Protein 9EGP (pdb70)

B-factor: mean 55.04, std 4.86, range [46.26, 72.13]

Solvent-accessible surface area: 9214 Å² total; per-residue (Å²): 95,76,114,75,7,76,28,85,20,86,0,17,22,44,132,115,31,65,112,34,70,3,139,21,47,130,62,0,49,0,29,6,23,0,31,116,1,148,15,4,1,0,0,1,38,8,70,116,18,52,69,23,12,0,0,0,35,48,14,128,104,16,28,29,27,92,92,48,74,17,72,40,10,79,20,16,144,44,124,41,98,15,28,51,52,127,73,13,128,82,55,103,215,49,143,118,87,95,112,94,68,95,53,94,111,44,123,117,90,82,116,98,130,75,139,96,66,32,124,146,60,126,62,42,14,67,28,0,56,56,9,0,114,86,3,35,82,62,0,81,69,14,82,83,150,58,142,63,10,0,45

Foldseek 3Di:
DWDKDFAKDWDDQPPNDDIDIDGDDDAKIKTKAQPPPPKIWIWIDGPPDQKIWIAIDLDDAIWIDRPSPLPTDHTDDPSDGPQPDPSTVNGD/DDPVVVVVVVVVVVVVVPDDDDDCVVVVVVVVVVVVVVVVVVVVVVQVVVCPVDPDGDD

Radius of gyration: 23.3 Å; Cα contacts (8 Å, |Δi|>4): 276; chains: 2; bounding box: 34×32×83 Å

Organism: Geobacter metallireducens (strain ATCC 53774 / DSM 7210 / GS-15) (NCBI:txid269799)

Secondary structure (DSSP, 8-state):
--HHHHHHHHHHHHHHTT--PPP-HHHHHHHHHHHHHHHHHHHHHHHHHHHHHSSS---/----EESEEEE--GGG---EEEE--SSEEEEEE-TTSS--EEEEEETT-S--EEEESS-SS-EE-TTS-S--PPPPSSS---TTSTT--EE-

Sequence (151 aa):
ASKDVTGSGEIGGSNSTPKLAIQTSNQVTLTYDGGTGHTYGIATLHAKGTRKYASTSNDTKIYYNDNTATAAPSAPVGTATIGGSTNWKNALFTLIELLIVVAIIGILAAIAIPQFAAYRQKAFNSAAESDLKNTKTNLESYYSEHQFYPN

Nearest PDB structures (foldseek):
  6vk9-assembly1_D  TM=9.002E-01  e=3.453E-02  Geobacter sulfurreducens

InterPro domains:
  IPR000983 General secretion pathway protein G-type pilin [PR00813] (10-35)
  IPR000983 General secretion pathway protein G-type pilin [PR00813] (46-64)
  IPR012902 Prokaryotic N-terminal methylation site [PF07963] (6-31)
  IPR012902 Prokaryotic N-terminal methylation site [PS00409] (9-29)
  IPR012902 Prokaryotic N-terminal methylation site [TIGR02532] (8-31)
  IPR045584 Pilin-like [SSF54523] (11-68)

Structure (mmCIF, N/CA/C/O backbone):
data_9EGP
#
_entry.id   9EGP
#
_cell.length_a   1.00
_cell.length_b   1.00
_cell.length_c   1.00
_cell.angle_alpha   90.00
_cell.angle_beta   90.00
_cell.angle_gamma   90.00
#
_symmetry.space_group_name_H-M   'P 1'
#
loop_
_entity.id
_entity.type
_entity.pdbx_description
1 polymer 'Geopilin domain 2 protein'
2 polymer 'Geopilin domain 1 protein'
#
loop_
_atom_site.group_PDB
_atom_site.id
_atom_site.type_symbol
_atom_site.label_atom_id
_atom_site.label_alt_id
_atom_site.label_comp_id
_atom_site.label_asym_id
_atom_site.label_entity_id
_atom_site.label_seq_id
_atom_site.pdbx_PDB_ins_code
_atom_site.Cartn_x
_atom_site.Cartn_y
_atom_site.Cartn_z
_atom_site.occupancy
_atom_site.B_iso_or_equiv
_atom_site.auth_seq_id
_atom_site.auth_comp_id
_atom_site.auth_asym_id
_atom_site.auth_atom_id
_atom_site.pdbx_PDB_model_num
ATOM 1 N N . ALA A 1 22 ? -30.434 -6.535 -16.871 1.00 58.90 22 ALA B N 1
ATOM 2 C CA . ALA A 1 22 ? -31.004 -6.927 -18.154 1.00 58.90 22 ALA B CA 1
ATOM 3 C C . ALA A 1 22 ? -29.908 -7.244 -19.163 1.00 58.90 22 ALA B C 1
ATOM 4 O O . ALA A 1 22 ? -28.785 -7.581 -18.789 1.00 58.90 22 ALA B O 1
ATOM 6 N N . SER A 1 23 ? -30.241 -7.132 -20.444 1.00 57.23 23 SER B N 1
ATOM 7 C CA . SER A 1 23 ? -29.317 -7.400 -21.540 1.00 57.23 23 SER B CA 1
ATOM 8 C C . SER A 1 23 ? -29.310 -6.236 -22.518 1.00 57.23 23 SER B C 1
ATOM 9 O O . SER A 1 23 ? -29.416 -6.406 -23.734 1.00 57.23 23 SER B O 1
ATOM 12 N N . LYS A 1 24 ? -29.191 -5.024 -21.985 1.00 56.85 24 LYS B N 1
ATOM 13 C CA . LYS A 1 24 ? -29.222 -3.820 -22.807 1.00 56.85 24 LYS B CA 1
ATOM 14 C C . LYS A 1 24 ? -27.974 -3.761 -23.676 1.00 56.85 24 LYS B C 1
ATOM 15 O O . LYS A 1 24 ? -26.880 -3.466 -23.186 1.00 56.85 24 LYS B O 1
ATOM 21 N N . ASP A 1 25 ? -28.132 -4.040 -24.965 1.00 56.95 25 ASP B N 1
ATOM 22 C CA . ASP A 1 25 ? -27.020 -3.927 -25.893 1.00 56.95 25 ASP B CA 1
ATOM 23 C C . ASP A 1 25 ? -26.784 -2.467 -26.273 1.00 56.95 25 ASP B C 1
ATOM 24 O O . ASP A 1 25 ? -27.595 -1.582 -25.991 1.00 56.95 25 ASP B O 1
ATOM 29 N N . VAL A 1 26 ? -25.646 -2.216 -26.919 1.00 55.26 26 VAL B N 1
ATOM 30 C CA . VAL A 1 26 ? -25.258 -0.859 -27.283 1.00 55.26 26 VAL B CA 1
ATOM 31 C C . VAL A 1 26 ? -24.452 -0.901 -28.573 1.00 55.26 26 VAL B C 1
ATOM 32 O O . VAL A 1 26 ? -23.777 -1.889 -28.877 1.00 55.26 26 VAL B O 1
ATOM 36 N N . THR A 1 27 ? -24.546 0.180 -29.345 1.00 58.34 27 THR B N 1
ATOM 37 C CA . THR A 1 27 ? -23.764 0.347 -30.563 1.00 58.34 27 THR B CA 1
ATOM 38 C C . THR A 1 27 ? -23.617 1.836 -30.834 1.00 58.34 27 THR B C 1
ATOM 39 O O . THR A 1 27 ? -24.553 2.606 -30.601 1.00 58.34 27 THR B O 1
ATOM 43 N N . GLY A 1 28 ? -22.441 2.241 -31.307 1.00 59.37 28 GLY B N 1
ATOM 44 C CA . GLY A 1 28 ? -22.185 3.652 -31.516 1.00 59.37 28 GLY B CA 1
ATOM 45 C C . GLY A 1 28 ? -21.925 4.365 -30.206 1.00 59.37 28 GLY B C 1
ATOM 46 O O . GLY A 1 28 ? -20.859 4.207 -29.604 1.00 59.37 28 GLY B O 1
ATOM 47 N N . SER A 1 29 ? -22.895 5.154 -29.755 1.00 60.95 29 SER B N 1
ATOM 48 C CA . SER A 1 29 ? -22.850 5.800 -28.453 1.00 60.95 29 SE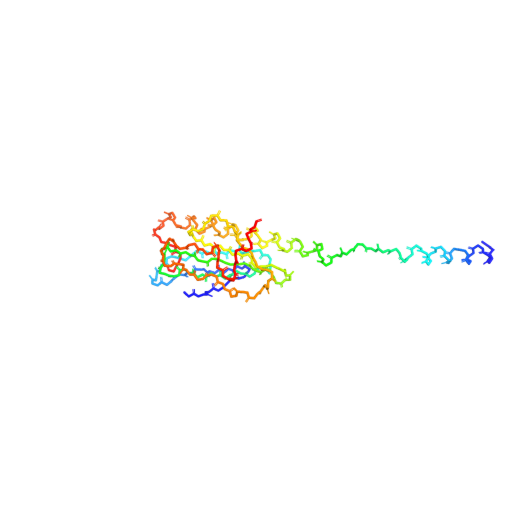R B CA 1
ATOM 49 C C . SER A 1 29 ? -24.129 5.475 -27.697 1.00 60.95 29 SER B C 1
ATOM 50 O O . SER A 1 29 ? -25.219 5.484 -28.276 1.00 60.95 29 SER B O 1
ATOM 53 N N . GLY A 1 30 ? -23.996 5.190 -26.409 1.00 59.26 30 GLY B N 1
ATOM 54 C CA . GLY A 1 30 ? -25.158 4.808 -25.637 1.00 59.26 30 GLY B CA 1
ATOM 55 C C . GLY A 1 30 ? -24.879 4.840 -24.153 1.00 59.26 30 GLY B C 1
ATOM 56 O O . GLY A 1 30 ? -23.823 5.292 -23.707 1.00 59.26 30 GLY B O 1
ATOM 57 N N . GLU A 1 31 ? -25.851 4.344 -23.392 1.00 61.64 31 GLU B N 1
ATOM 58 C CA . GLU A 1 31 ? -25.811 4.370 -21.938 1.00 61.64 31 GLU B CA 1
ATOM 59 C C . GLU A 1 31 ? -25.993 2.959 -21.403 1.00 61.64 31 GLU B C 1
ATOM 60 O O . GLU A 1 31 ? -26.703 2.146 -22.003 1.00 61.64 31 GLU B O 1
ATOM 66 N N . ILE A 1 32 ? -25.351 2.670 -20.273 1.00 57.53 32 ILE B N 1
ATOM 67 C CA . ILE A 1 32 ? -25.355 1.338 -19.681 1.00 57.53 32 ILE B CA 1
ATOM 68 C C . ILE A 1 32 ? -25.735 1.459 -18.212 1.00 57.53 32 ILE B C 1
ATOM 69 O O . ILE A 1 32 ? -25.182 2.295 -17.490 1.00 57.53 32 ILE B O 1
ATOM 74 N N . GLY A 1 33 ? -26.680 0.628 -17.774 1.00 62.98 33 GLY B N 1
ATOM 75 C CA . GLY A 1 33 ? -27.093 0.615 -16.387 1.00 62.98 33 GLY B CA 1
ATOM 76 C C . GLY A 1 33 ? -28.017 1.765 -16.044 1.00 62.98 33 GLY B C 1
ATOM 77 O O . GLY A 1 33 ? -28.467 2.530 -16.896 1.00 62.98 33 GLY B O 1
ATOM 78 N N . GLY A 1 34 ? -28.309 1.879 -14.751 1.00 66.85 34 GLY B N 1
ATOM 79 C CA . GLY A 1 34 ? -29.147 2.957 -14.266 1.00 66.85 34 GLY B CA 1
ATOM 80 C C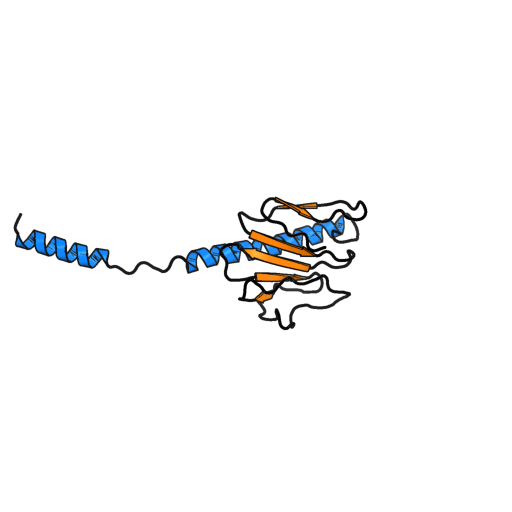 . GLY A 1 34 ? -30.305 2.500 -13.403 1.00 66.85 34 GLY B C 1
ATOM 81 O O . GLY A 1 34 ? -31.082 3.324 -12.913 1.00 66.85 34 GLY B O 1
ATOM 82 N N . SER A 1 35 ? -30.433 1.191 -13.212 1.00 69.17 35 SER B N 1
ATOM 83 C CA . SER A 1 35 ? -31.518 0.657 -12.403 1.00 69.17 35 SER B CA 1
ATOM 84 C C . SER A 1 35 ? -31.312 0.997 -10.930 1.00 69.17 35 SER B C 1
ATOM 85 O O . SER A 1 35 ? -30.186 1.190 -10.465 1.00 69.17 35 SER B O 1
ATOM 88 N N . ASN A 1 36 ? -32.425 1.060 -10.195 1.00 72.13 36 ASN B N 1
ATOM 89 C CA . ASN A 1 36 ? -32.429 1.433 -8.777 1.00 72.13 36 ASN B CA 1
ATOM 90 C C . ASN A 1 36 ? -31.721 2.767 -8.548 1.00 72.13 36 ASN B C 1
ATOM 91 O O . ASN A 1 36 ? -31.015 2.958 -7.555 1.00 72.13 36 ASN B O 1
ATOM 96 N N . SER A 1 37 ? -31.931 3.704 -9.475 1.00 69.99 37 SER B N 1
ATOM 97 C CA . SER A 1 37 ? -31.362 5.054 -9.410 1.00 69.99 37 SER B CA 1
ATOM 98 C C . SER A 1 37 ? -29.853 5.023 -9.174 1.00 69.99 37 SER B C 1
ATOM 99 O O . SER A 1 37 ? -29.299 5.841 -8.436 1.00 69.99 37 SER B O 1
ATOM 102 N N . THR A 1 38 ? -29.179 4.066 -9.808 1.00 67.80 38 THR B N 1
ATOM 103 C CA . THR A 1 38 ? -27.729 4.077 -9.699 1.00 67.80 38 THR B CA 1
ATOM 104 C C . THR A 1 38 ? -27.123 4.932 -10.808 1.00 67.80 38 THR B C 1
ATOM 105 O O . THR A 1 38 ? -27.729 5.100 -11.871 1.00 67.80 38 THR B O 1
ATOM 109 N N . PRO A 1 39 ? -25.939 5.500 -10.584 1.00 61.31 39 PRO B N 1
ATOM 110 C CA . PRO A 1 39 ? -25.296 6.289 -11.640 1.00 61.31 39 PRO B CA 1
ATOM 111 C C . PRO A 1 39 ? -25.023 5.441 -12.872 1.00 61.31 39 PRO B C 1
ATOM 112 O O . PRO A 1 39 ? -24.684 4.260 -12.776 1.00 61.31 39 PRO B O 1
ATOM 116 N N . LYS A 1 40 ? -25.178 6.059 -14.039 1.00 60.10 40 LYS B N 1
ATOM 117 C CA . LYS A 1 40 ? -25.052 5.380 -15.320 1.00 60.10 40 LYS B CA 1
ATOM 118 C C . LYS A 1 40 ? -23.905 5.991 -16.108 1.00 60.10 40 LYS B C 1
ATOM 119 O O . LYS A 1 40 ? -23.857 7.211 -16.295 1.00 60.10 40 LYS B O 1
ATOM 125 N N . LEU A 1 41 ? -22.988 5.148 -16.565 1.00 55.00 41 LEU B N 1
ATOM 126 C CA . LEU A 1 41 ? -21.860 5.590 -17.368 1.00 55.00 41 LEU B CA 1
ATOM 127 C C . LEU A 1 41 ? -22.198 5.487 -18.849 1.00 55.00 41 LEU B C 1
ATOM 128 O O . LEU A 1 41 ? -23.038 4.686 -19.266 1.00 55.00 41 LEU B O 1
ATOM 133 N N . ALA A 1 42 ? -21.532 6.317 -19.643 1.00 54.22 42 ALA B N 1
ATOM 134 C CA . ALA A 1 42 ? -21.745 6.362 -21.082 1.00 54.22 42 ALA B CA 1
ATOM 135 C C . ALA A 1 42 ? -20.638 5.590 -21.783 1.00 54.22 42 ALA B C 1
ATOM 136 O O . ALA A 1 42 ? -19.457 5.924 -21.645 1.00 54.22 42 ALA B O 1
ATOM 138 N N . ILE A 1 43 ? -21.023 4.563 -22.535 1.00 52.91 43 ILE B N 1
ATOM 139 C CA . ILE A 1 43 ? -20.090 3.733 -23.285 1.00 52.91 43 ILE B CA 1
ATOM 140 C C . ILE A 1 43 ? -20.207 4.104 -24.755 1.00 52.91 43 ILE B C 1
ATOM 141 O O . ILE A 1 43 ? -21.311 4.116 -25.313 1.00 52.91 43 ILE B O 1
ATOM 146 N N . GLN A 1 44 ? -19.074 4.416 -25.376 1.00 57.24 44 GLN B N 1
ATOM 147 C CA . GLN A 1 44 ? -19.015 4.773 -26.788 1.00 57.24 44 GLN B CA 1
ATOM 148 C C . GLN A 1 44 ? -18.097 3.781 -27.486 1.00 57.24 44 GLN B C 1
ATOM 149 O O . GLN A 1 44 ? -16.882 3.788 -27.263 1.00 57.24 44 GLN B O 1
ATOM 155 N N . THR A 1 45 ? -18.678 2.929 -28.323 1.00 56.28 45 THR B N 1
ATOM 156 C CA . THR A 1 45 ? -17.933 1.897 -29.024 1.00 56.28 45 THR B CA 1
ATOM 157 C C . THR A 1 45 ? -17.371 2.461 -30.327 1.00 56.28 45 THR B C 1
ATOM 158 O O . THR A 1 45 ? -17.390 3.670 -30.570 1.00 56.28 45 THR B O 1
ATOM 162 N N . SER A 1 46 ? -16.865 1.578 -31.186 1.00 58.89 46 SER B N 1
ATOM 163 C CA . SER A 1 46 ? -16.308 1.985 -32.469 1.00 58.89 46 SER B CA 1
ATOM 164 C C . SER A 1 46 ? -17.421 2.246 -33.475 1.00 58.89 46 SER B C 1
ATOM 165 O O . SER A 1 46 ? -18.586 2.398 -33.092 1.00 58.89 46 SER B O 1
ATOM 168 N N . ASN A 1 47 ? -17.066 2.316 -34.758 1.00 60.13 47 ASN B N 1
ATOM 169 C CA . ASN A 1 47 ? -17.976 2.756 -35.810 1.00 60.13 47 ASN B CA 1
ATOM 170 C C . ASN A 1 47 ? -19.281 1.966 -35.824 1.00 60.13 47 ASN B C 1
ATOM 171 O O . ASN A 1 47 ? -20.350 2.535 -35.584 1.00 60.13 47 ASN B O 1
ATOM 176 N N . GLN A 1 48 ? -19.218 0.666 -36.104 1.00 59.02 48 GLN B N 1
ATOM 177 C CA . GLN A 1 48 ? -20.421 -0.150 -36.256 1.00 59.02 48 GLN B CA 1
ATOM 178 C C . GLN A 1 48 ? -20.257 -1.499 -35.567 1.00 59.02 48 GLN B C 1
ATOM 179 O O . GLN A 1 48 ? -20.624 -2.549 -36.099 1.00 59.02 48 GLN B O 1
ATOM 185 N N . VAL A 1 49 ? -19.715 -1.485 -34.354 1.00 54.97 49 VAL B N 1
ATOM 186 C CA . VAL A 1 49 ? -19.544 -2.689 -33.550 1.00 54.97 49 VAL B CA 1
ATOM 187 C C . VAL A 1 49 ? -20.651 -2.735 -32.506 1.00 54.97 49 VAL B C 1
ATOM 188 O O . VAL A 1 49 ? -20.925 -1.733 -31.835 1.00 54.97 49 VAL B O 1
ATOM 192 N N . THR A 1 50 ? -21.298 -3.890 -32.383 1.00 52.56 50 THR B N 1
ATOM 193 C CA . THR A 1 50 ? -22.389 -4.084 -31.438 1.00 52.56 50 THR B CA 1
ATOM 194 C C . THR A 1 50 ? -21.866 -4.787 -30.194 1.00 52.56 50 THR B C 1
ATOM 195 O O . THR A 1 50 ? -21.139 -5.780 -30.296 1.00 52.56 50 THR B O 1
ATOM 199 N N . LEU A 1 51 ? -22.238 -4.271 -29.025 1.00 51.01 51 LEU B N 1
ATOM 200 C CA . LEU A 1 51 ? -21.789 -4.806 -27.748 1.00 51.01 51 LEU B CA 1
ATOM 201 C C . LEU A 1 51 ? -22.995 -5.214 -26.916 1.00 51.01 51 LEU B C 1
ATOM 202 O O . LEU A 1 51 ? -23.937 -4.432 -26.757 1.00 51.01 51 LEU B O 1
ATOM 207 N N . THR A 1 52 ? -22.960 -6.433 -26.387 1.00 50.10 52 THR B N 1
ATOM 208 C CA . THR A 1 52 ? -24.018 -6.959 -25.535 1.00 50.10 52 THR B CA 1
ATOM 209 C C . THR A 1 52 ? -23.520 -7.009 -24.098 1.00 50.10 52 THR B C 1
ATOM 210 O O . THR A 1 52 ? -22.469 -7.595 -23.823 1.00 50.10 52 THR B O 1
ATOM 214 N N . TYR A 1 53 ? -24.274 -6.398 -23.189 1.00 52.04 53 TYR B N 1
ATOM 215 C CA . TYR A 1 53 ? -23.879 -6.270 -21.794 1.00 52.04 53 TYR B CA 1
ATOM 216 C C . TYR A 1 53 ? -24.980 -6.797 -20.886 1.00 52.04 53 TYR B C 1
ATOM 217 O O . TYR A 1 53 ? -26.169 -6.612 -21.163 1.00 52.04 53 TYR B O 1
ATOM 226 N N . ASP A 1 54 ? -24.573 -7.449 -19.798 1.00 54.66 54 ASP B N 1
ATOM 227 C CA . ASP A 1 54 ? -25.492 -7.916 -18.767 1.00 54.66 54 ASP B CA 1
ATOM 228 C C . ASP A 1 54 ? -24.788 -7.690 -17.439 1.00 54.66 54 ASP B C 1
ATOM 229 O O . ASP A 1 54 ? -23.735 -8.283 -17.189 1.00 54.66 54 ASP B O 1
ATOM 234 N N . GLY A 1 55 ? -25.364 -6.841 -16.592 1.00 53.34 55 GLY B N 1
ATOM 235 C CA . GLY A 1 55 ? -24.740 -6.504 -15.329 1.00 53.34 55 GLY B CA 1
ATOM 236 C C . GLY A 1 55 ? -25.169 -7.323 -14.138 1.00 53.34 55 GLY B C 1
ATOM 237 O O . GLY A 1 55 ? -24.513 -7.266 -13.096 1.00 53.34 55 GLY B O 1
ATOM 238 N N . GLY A 1 56 ? -26.251 -8.086 -14.261 1.00 57.92 56 GLY B N 1
ATOM 239 C CA . GLY A 1 56 ? -26.715 -8.876 -13.134 1.00 57.92 56 GLY B CA 1
ATOM 240 C C . GLY A 1 56 ? -27.108 -7.993 -11.969 1.00 57.92 56 GLY B C 1
ATOM 241 O O . GLY A 1 56 ? -27.619 -6.881 -12.141 1.00 57.92 56 GLY B O 1
ATOM 242 N N . THR A 1 57 ? -26.864 -8.493 -10.756 1.00 58.87 57 THR B N 1
ATOM 243 C CA . THR A 1 57 ? -27.152 -7.698 -9.567 1.00 58.87 57 THR B CA 1
ATOM 244 C C . THR A 1 57 ? -26.165 -6.548 -9.422 1.00 58.87 57 THR B C 1
ATOM 245 O O . THR A 1 57 ? -26.532 -5.463 -8.956 1.00 58.87 57 THR B O 1
ATOM 249 N N . GLY A 1 58 ? -24.913 -6.761 -9.816 1.00 55.33 58 GLY B N 1
ATOM 250 C CA . GLY A 1 58 ? -23.917 -5.713 -9.732 1.00 55.33 58 GLY B CA 1
ATOM 251 C C . GLY A 1 58 ? -22.542 -6.205 -9.332 1.00 55.33 58 GLY B C 1
ATOM 252 O O . GLY A 1 58 ? -21.544 -5.515 -9.557 1.00 55.33 58 GLY B O 1
ATOM 253 N N . HIS A 1 59 ? -22.475 -7.395 -8.734 1.00 56.49 59 HIS B N 1
ATOM 254 C CA . HIS A 1 59 ? -21.182 -7.940 -8.332 1.00 56.49 59 HIS B CA 1
ATOM 255 C C . HIS A 1 59 ? -20.321 -8.283 -9.541 1.00 56.49 59 HIS B C 1
ATOM 256 O O . HIS A 1 59 ? -19.101 -8.084 -9.516 1.00 56.49 59 HIS B O 1
ATOM 263 N N . THR A 1 60 ? -20.931 -8.808 -10.601 1.00 52.81 60 THR B N 1
ATOM 264 C CA . THR A 1 60 ? -20.206 -9.272 -11.774 1.00 52.81 60 THR B CA 1
ATOM 265 C C . THR A 1 60 ? -20.791 -8.641 -13.029 1.00 52.81 60 THR B C 1
ATOM 266 O O . THR A 1 60 ? -21.861 -8.028 -13.001 1.00 52.81 60 THR B O 1
ATOM 270 N N . TYR A 1 61 ? -20.071 -8.794 -14.137 1.00 48.78 61 TYR B N 1
ATOM 271 C CA . TYR A 1 61 ? -20.527 -8.323 -15.434 1.00 48.78 61 TYR B CA 1
ATOM 272 C C . TYR A 1 61 ? -20.206 -9.356 -16.503 1.00 48.78 61 TYR B C 1
ATOM 273 O O . TYR A 1 61 ? -19.253 -10.128 -16.378 1.00 48.78 61 TYR B O 1
ATOM 282 N N . GLY A 1 62 ? -21.010 -9.354 -17.560 1.00 48.70 62 GLY B N 1
ATOM 283 C CA . GLY A 1 62 ? -20.770 -10.213 -18.702 1.00 48.70 62 GLY B CA 1
ATOM 284 C C . GLY A 1 62 ? -20.794 -9.430 -19.996 1.00 48.70 62 GLY B C 1
ATOM 285 O O . GLY A 1 62 ? -21.821 -8.848 -20.356 1.00 48.70 62 GLY B O 1
ATOM 286 N N . ILE A 1 63 ? -19.674 -9.409 -20.707 1.00 47.92 63 ILE B N 1
ATOM 287 C CA . ILE A 1 63 ? -19.523 -8.579 -21.891 1.00 47.92 63 ILE B CA 1
ATOM 288 C C . ILE A 1 63 ? -19.467 -9.469 -23.126 1.00 47.92 63 ILE B C 1
ATOM 289 O O . ILE A 1 63 ? -19.171 -10.665 -23.057 1.00 47.92 63 ILE B O 1
ATOM 294 N N . ALA A 1 64 ? -19.773 -8.867 -24.272 1.00 47.64 64 ALA B N 1
ATOM 295 C CA . ALA A 1 64 ? -19.690 -9.551 -25.554 1.00 47.64 64 ALA B CA 1
ATOM 296 C C . ALA A 1 64 ? -19.540 -8.501 -26.641 1.00 47.64 64 ALA B C 1
ATOM 297 O O . ALA A 1 64 ? -19.869 -7.329 -26.446 1.00 47.64 64 ALA B O 1
ATOM 299 N N . THR A 1 65 ? -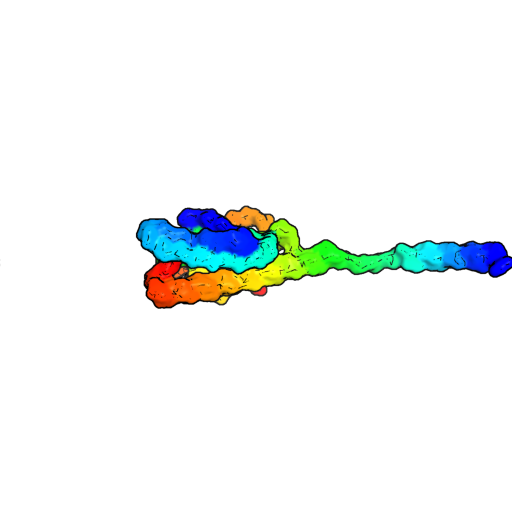19.039 -8.936 -27.794 1.00 50.17 65 THR B N 1
ATOM 300 C CA . THR A 1 65 ? -18.718 -8.014 -28.872 1.00 50.17 65 THR B CA 1
ATOM 301 C C . THR A 1 65 ? -18.808 -8.746 -30.202 1.00 50.17 65 THR B C 1
ATOM 302 O O . THR A 1 65 ? -18.361 -9.890 -30.317 1.00 50.17 65 THR B O 1
ATOM 306 N N . LEU A 1 66 ? -19.386 -8.082 -31.201 1.00 52.61 66 LEU B N 1
ATOM 307 C CA . LEU A 1 66 ? -19.556 -8.674 -32.524 1.00 52.61 66 LEU B CA 1
ATOM 308 C C . LEU A 1 66 ? -19.644 -7.556 -33.548 1.00 52.61 66 LEU B C 1
ATOM 309 O O . LEU A 1 66 ? -20.587 -6.760 -33.512 1.00 52.61 66 LEU B O 1
ATOM 314 N N . HIS A 1 67 ? -18.671 -7.493 -34.451 1.00 56.37 67 HIS B N 1
ATOM 315 C CA . HIS A 1 67 ? -18.735 -6.529 -35.539 1.00 56.37 67 HIS B CA 1
ATOM 316 C C . HIS A 1 67 ? -19.858 -6.901 -36.500 1.00 56.37 67 HIS B C 1
ATOM 317 O O . HIS A 1 67 ? -20.172 -8.077 -36.695 1.00 56.37 67 HIS B O 1
ATOM 324 N N . ALA A 1 68 ? -20.476 -5.880 -37.097 1.00 56.16 68 ALA B N 1
ATOM 325 C CA . ALA A 1 68 ? -21.596 -6.128 -38.001 1.00 56.16 68 ALA B CA 1
ATOM 326 C C . ALA A 1 68 ? -21.162 -6.969 -39.196 1.00 56.16 68 ALA B C 1
ATOM 327 O O . ALA A 1 68 ? -21.769 -8.004 -39.494 1.00 56.16 68 ALA B O 1
ATOM 329 N N . LYS A 1 69 ? -20.116 -6.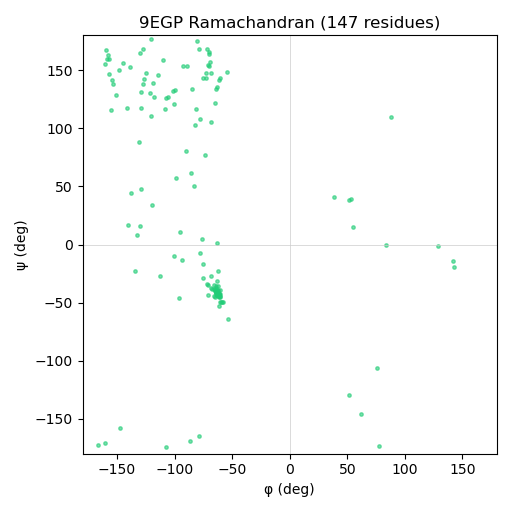539 -39.894 1.00 55.59 69 LYS B N 1
ATOM 330 C CA . LYS A 1 69 ? -19.536 -7.318 -40.988 1.00 55.59 69 LYS B CA 1
ATOM 331 C C . LYS A 1 69 ? -18.308 -8.090 -40.507 1.00 55.59 69 LYS B C 1
ATOM 332 O O . LYS A 1 69 ? -17.209 -7.960 -41.041 1.00 55.59 69 LYS B O 1
ATOM 338 N N . GLY A 1 70 ? -18.509 -8.920 -39.480 1.00 55.88 70 GLY B N 1
ATOM 339 C CA . GLY A 1 70 ? -17.422 -9.656 -38.876 1.00 55.88 70 GLY B CA 1
ATOM 340 C C . GLY A 1 70 ? -17.650 -11.154 -38.968 1.00 55.88 70 GLY B C 1
ATOM 341 O O . GLY A 1 70 ? -18.679 -11.620 -39.462 1.00 55.88 70 GLY B O 1
ATOM 342 N N . THR A 1 71 ? -16.657 -11.905 -38.481 1.00 55.92 71 THR B N 1
ATOM 343 C CA . THR A 1 71 ? -16.717 -13.362 -38.482 1.00 55.92 71 THR B CA 1
ATOM 344 C C . THR A 1 71 ? -16.376 -13.950 -37.117 1.00 55.92 71 THR B C 1
ATOM 345 O O . THR A 1 71 ? -16.091 -15.147 -37.021 1.00 55.92 71 THR B O 1
ATOM 349 N N . ARG A 1 72 ? -16.397 -13.139 -36.063 1.00 54.53 72 ARG B N 1
ATOM 350 C CA . ARG A 1 72 ? -16.066 -13.609 -34.727 1.00 54.53 72 ARG B CA 1
ATOM 351 C C . ARG A 1 72 ? -16.938 -12.886 -33.714 1.00 54.53 72 ARG B C 1
ATOM 352 O O . ARG A 1 72 ? -17.434 -11.786 -33.966 1.00 54.53 72 ARG B O 1
ATOM 360 N N . LYS A 1 73 ? -17.120 -13.518 -32.556 1.00 49.70 73 LYS B N 1
ATOM 361 C CA . LYS A 1 73 ? -17.901 -12.949 -31.457 1.00 49.70 73 LYS B CA 1
ATOM 362 C C . LYS A 1 73 ? -17.075 -13.078 -30.181 1.00 49.70 73 LYS B C 1
ATOM 363 O O . LYS A 1 73 ? -17.183 -14.070 -29.457 1.00 49.70 73 LYS B O 1
ATOM 369 N N . TYR A 1 74 ? -16.248 -12.074 -29.912 1.00 50.63 74 TYR B N 1
ATOM 370 C CA . TYR A 1 74 ? -15.447 -12.070 -28.698 1.00 50.63 74 TYR B CA 1
ATOM 371 C C . TYR A 1 74 ? -16.323 -11.800 -27.481 1.00 50.63 74 TYR B C 1
ATOM 372 O O . TYR A 1 74 ? -17.321 -11.079 -27.552 1.00 50.63 74 TYR B O 1
ATOM 381 N N . ALA A 1 75 ? -15.937 -12.389 -26.352 1.00 51.07 75 ALA B N 1
ATOM 382 C CA . ALA A 1 75 ? -16.670 -12.201 -25.108 1.00 51.07 75 ALA B CA 1
ATOM 383 C C . ALA A 1 75 ? -15.746 -12.499 -23.939 1.00 51.07 75 ALA B C 1
ATOM 384 O O . ALA A 1 75 ? -14.698 -13.129 -24.098 1.00 51.07 75 ALA B O 1
ATOM 386 N N . SER A 1 76 ? -16.151 -12.040 -22.761 1.00 49.61 76 SER B N 1
ATOM 387 C CA . SER A 1 76 ? -15.379 -12.239 -21.541 1.00 49.61 76 SER B CA 1
ATOM 388 C C . SER A 1 76 ? -16.309 -12.038 -20.351 1.00 49.61 76 SER B C 1
ATOM 389 O O . SER A 1 76 ? -17.529 -11.918 -20.508 1.00 49.61 76 SER B O 1
ATOM 392 N N . THR A 1 77 ? -15.731 -12.000 -19.154 1.00 51.11 77 THR B N 1
ATOM 393 C CA . THR A 1 77 ? -16.505 -11.818 -17.933 1.00 51.11 77 THR B CA 1
ATOM 394 C C . THR A 1 77 ? -15.573 -11.310 -16.842 1.00 51.11 77 THR B C 1
ATOM 395 O O . THR A 1 77 ? -14.348 -11.331 -16.984 1.00 51.11 77 THR B O 1
ATOM 399 N N . SER A 1 78 ? -16.178 -10.842 -15.747 1.00 52.06 78 SER B N 1
ATOM 400 C CA . SER A 1 78 ? -15.402 -10.274 -14.649 1.00 52.06 78 SER B CA 1
ATOM 401 C C . SER A 1 78 ? -14.441 -11.294 -14.053 1.00 52.06 78 SER B C 1
ATOM 402 O O . SER A 1 78 ? -13.272 -10.982 -13.801 1.00 52.06 78 SER B O 1
ATOM 405 N N . ASN A 1 79 ? -14.915 -12.517 -13.817 1.00 55.03 79 ASN B N 1
ATOM 406 C CA . ASN A 1 79 ? -14.095 -13.523 -13.156 1.00 55.03 79 ASN B CA 1
ATOM 407 C C . ASN A 1 79 ? -13.031 -14.116 -14.068 1.00 55.03 79 ASN B C 1
ATOM 408 O O . ASN A 1 79 ? -12.082 -14.730 -13.570 1.00 55.03 79 ASN B O 1
AT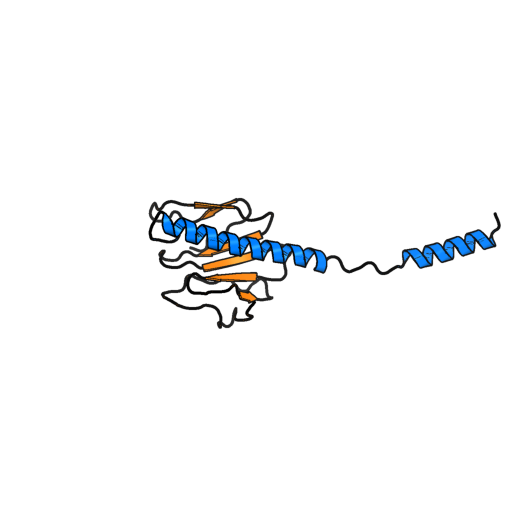OM 413 N N . ASP A 1 80 ? -13.162 -13.947 -15.380 1.00 56.12 80 ASP B N 1
ATOM 414 C CA . ASP A 1 80 ? -12.202 -14.512 -16.312 1.00 56.12 80 ASP B CA 1
ATOM 415 C C . ASP A 1 80 ? -10.958 -13.632 -16.401 1.00 56.12 80 ASP B C 1
ATOM 416 O O . ASP A 1 80 ? -10.882 -12.547 -15.818 1.00 56.12 80 ASP B O 1
ATOM 421 N N . THR A 1 81 ? -9.965 -14.118 -17.148 1.00 55.11 81 THR B N 1
ATOM 422 C CA . THR A 1 81 ? -8.693 -13.422 -17.276 1.00 55.11 81 THR B CA 1
ATOM 423 C C . THR A 1 81 ? -8.226 -13.309 -18.722 1.00 55.11 81 THR B C 1
ATOM 424 O O . THR A 1 81 ? -7.089 -12.886 -18.959 1.00 55.11 81 THR B O 1
ATOM 428 N N . 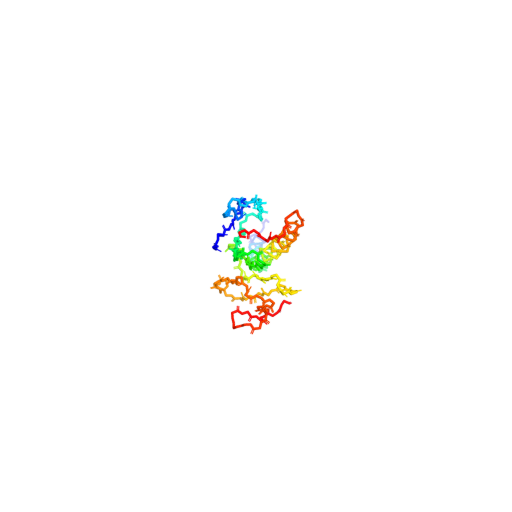LYS A 1 82 ? -9.062 -13.675 -19.690 1.00 54.65 82 LYS B N 1
ATOM 429 C CA . LYS A 1 82 ? -8.711 -13.542 -21.096 1.00 54.65 82 LYS B CA 1
ATOM 430 C C . LYS A 1 82 ? -9.989 -13.528 -21.920 1.00 54.65 82 LYS B C 1
ATOM 431 O O . LYS A 1 82 ? -11.046 -13.976 -21.468 1.00 54.65 82 LYS B O 1
ATOM 437 N N . ILE A 1 83 ? -9.876 -13.009 -23.137 1.00 52.34 83 ILE B N 1
ATOM 438 C CA . ILE A 1 83 ? -11.013 -12.883 -24.042 1.00 52.34 83 ILE B CA 1
ATOM 439 C C . ILE A 1 83 ? -11.193 -14.192 -24.797 1.00 52.34 83 ILE B C 1
ATOM 440 O O . ILE A 1 83 ? -10.222 -14.771 -25.295 1.00 52.34 83 ILE B O 1
ATOM 445 N N . TYR A 1 84 ? -12.434 -14.661 -24.879 1.00 55.47 84 TYR B N 1
ATOM 446 C CA . TYR A 1 84 ? -12.770 -15.891 -25.580 1.00 55.47 84 TYR B CA 1
ATOM 447 C C . TYR A 1 84 ? -13.637 -15.573 -26.789 1.00 55.47 84 TYR B C 1
ATOM 448 O O . TYR A 1 84 ? -14.448 -14.644 -26.753 1.00 55.47 84 TYR B O 1
ATOM 457 N N . TYR A 1 85 ? -13.460 -16.342 -27.858 1.00 55.21 85 TYR B N 1
ATOM 458 C CA . TYR A 1 85 ? -14.175 -16.115 -29.104 1.00 55.21 85 TYR B CA 1
ATOM 459 C C . TYR A 1 85 ? -14.816 -17.407 -29.591 1.00 55.21 85 TYR B C 1
ATOM 460 O O . TYR A 1 85 ? -14.481 -18.505 -29.145 1.00 55.21 85 TYR B O 1
ATOM 469 N N . ASN A 1 86 ? -15.748 -17.257 -30.529 1.00 56.70 86 ASN B N 1
ATOM 470 C CA . ASN A 1 86 ? -16.433 -18.391 -31.132 1.00 56.70 86 ASN B CA 1
ATOM 471 C C . ASN A 1 86 ? -16.837 -18.002 -32.545 1.00 56.70 86 ASN B C 1
ATOM 472 O O . ASN A 1 86 ? -17.454 -16.953 -32.746 1.00 56.70 86 ASN B O 1
ATOM 477 N N . ASP A 1 87 ? -16.489 -18.844 -33.516 1.00 57.65 87 ASP B N 1
ATOM 478 C CA . ASP A 1 87 ? -16.705 -18.531 -34.930 1.00 57.65 87 ASP B CA 1
ATOM 479 C C . ASP A 1 87 ? -18.116 -18.924 -35.371 1.00 57.65 87 ASP B C 1
ATOM 480 O O . ASP A 1 87 ? -18.317 -19.758 -36.252 1.00 57.65 87 ASP B O 1
ATOM 485 N N . ASN A 1 88 ? -19.107 -18.298 -34.739 1.00 60.29 88 ASN B N 1
ATOM 486 C CA . ASN A 1 88 ? -20.495 -18.535 -35.116 1.00 60.29 88 ASN B CA 1
ATOM 487 C C . ASN A 1 88 ? -21.266 -17.228 -35.238 1.00 60.29 88 ASN B C 1
ATOM 488 O O . ASN A 1 88 ? -22.294 -17.170 -35.920 1.00 60.29 88 ASN B O 1
ATOM 493 N N . THR A 1 89 ? -20.781 -16.179 -34.572 1.00 59.78 89 THR B N 1
ATOM 494 C CA . THR A 1 89 ? -21.407 -14.857 -34.553 1.00 59.78 89 THR B CA 1
ATOM 495 C C . THR A 1 89 ? -22.861 -14.903 -34.091 1.00 59.78 89 THR B C 1
ATOM 496 O O . THR A 1 89 ? -23.609 -13.941 -34.294 1.00 59.78 89 THR B O 1
ATOM 500 N N . ALA A 1 90 ? -23.286 -16.011 -33.478 1.00 61.99 90 ALA B N 1
ATOM 501 C CA . ALA A 1 90 ? -24.652 -16.119 -32.981 1.00 61.99 90 ALA B CA 1
ATOM 502 C C . ALA A 1 90 ? -24.724 -16.840 -31.639 1.00 61.99 90 ALA B C 1
ATOM 503 O O . ALA A 1 90 ? -25.808 -17.286 -31.246 1.00 61.99 90 ALA B O 1
ATOM 505 N N . THR A 1 91 ? -23.607 -16.966 -30.924 1.00 62.75 91 THR B N 1
ATOM 506 C CA . THR A 1 91 ? -23.588 -17.761 -29.704 1.00 62.75 91 THR B CA 1
ATOM 507 C C . THR A 1 91 ? -24.101 -16.975 -28.505 1.00 62.75 91 THR B C 1
ATOM 508 O O . THR A 1 91 ? -23.453 -16.951 -27.454 1.00 62.75 91 THR B O 1
ATOM 512 N N . ALA A 1 92 ? -25.270 -16.351 -28.652 1.00 63.74 92 ALA B N 1
ATOM 513 C CA . ALA A 1 92 ? -25.975 -15.646 -27.572 1.00 63.74 92 ALA B CA 1
ATOM 514 C C . ALA A 1 92 ? -25.002 -14.666 -26.915 1.00 63.74 92 ALA B C 1
ATOM 515 O O . ALA A 1 92 ? -24.349 -13.890 -27.627 1.00 63.74 92 ALA B O 1
ATOM 517 N N . ALA A 1 93 ? -24.871 -14.666 -25.591 1.00 59.69 93 ALA B N 1
ATOM 518 C CA . ALA A 1 93 ? -23.966 -13.776 -24.880 1.00 59.69 93 ALA B CA 1
ATOM 519 C C . ALA A 1 93 ? -23.727 -14.362 -23.501 1.00 59.69 93 ALA B C 1
ATOM 520 O O . ALA A 1 93 ? -24.566 -15.123 -23.007 1.00 59.69 93 ALA B O 1
ATOM 522 N N . PRO A 1 94 ? -22.604 -14.042 -22.853 1.00 56.29 94 PRO B N 1
ATOM 523 C CA . PRO A 1 94 ? -22.348 -14.597 -21.517 1.00 56.29 94 PRO B CA 1
ATOM 524 C C . PRO A 1 94 ? -23.096 -13.802 -20.458 1.00 56.29 94 PRO B C 1
ATOM 525 O O . PRO A 1 94 ? -22.835 -12.614 -20.258 1.00 56.29 94 PRO B O 1
ATOM 529 N N . SER A 1 95 ? -24.029 -14.462 -19.781 1.00 56.97 95 SER B N 1
ATOM 530 C CA . SER A 1 95 ? -24.754 -13.824 -18.697 1.00 56.97 95 SER B CA 1
ATOM 531 C C . SER A 1 95 ? -23.827 -13.613 -17.502 1.00 56.97 95 SER B C 1
ATOM 532 O O . SER A 1 95 ? -22.732 -14.176 -17.420 1.00 56.97 95 SER B O 1
ATOM 535 N N . ALA A 1 96 ? -24.273 -12.782 -16.573 1.00 55.96 96 ALA B N 1
ATOM 536 C CA . ALA A 1 96 ? -23.468 -12.488 -15.395 1.00 55.96 96 ALA B CA 1
ATOM 537 C C . ALA A 1 96 ? -23.307 -13.747 -14.555 1.00 55.96 96 ALA B C 1
ATOM 538 O O . ALA A 1 96 ? -24.313 -14.328 -14.129 1.00 55.96 96 ALA B O 1
ATOM 540 N N . PRO A 1 97 ? -22.084 -14.203 -14.295 1.00 55.73 97 PRO B N 1
ATOM 541 C CA . PRO A 1 97 ? -21.912 -15.426 -13.503 1.00 55.73 97 PRO B CA 1
ATOM 542 C C . PRO A 1 97 ? -22.229 -15.177 -12.038 1.00 55.73 97 PRO B C 1
ATOM 543 O O . PRO A 1 97 ? -21.938 -14.110 -11.494 1.00 55.73 97 PRO B O 1
ATOM 547 N N . VAL A 1 98 ? -22.835 -16.173 -11.400 1.00 59.47 98 VAL B N 1
ATOM 548 C CA . VAL A 1 98 ? -23.215 -16.055 -9.981 1.00 59.47 98 VAL B CA 1
ATOM 549 C C . VAL A 1 98 ? -22.034 -16.572 -9.162 1.00 59.47 98 VAL B C 1
ATOM 550 O O . VAL A 1 98 ? -21.979 -17.712 -8.694 1.00 59.47 98 VAL B O 1
ATOM 554 N N . GLY A 1 99 ? -21.046 -15.700 -8.991 1.00 60.16 99 GLY B N 1
ATOM 555 C CA . GLY A 1 99 ? -19.968 -15.936 -8.053 1.00 60.16 99 GLY B CA 1
ATOM 556 C C . GLY A 1 99 ? -18.801 -16.700 -8.642 1.00 60.16 99 GLY B C 1
ATOM 557 O O . GLY A 1 99 ? -18.923 -17.899 -8.906 1.00 60.16 99 GLY B O 1
ATOM 558 N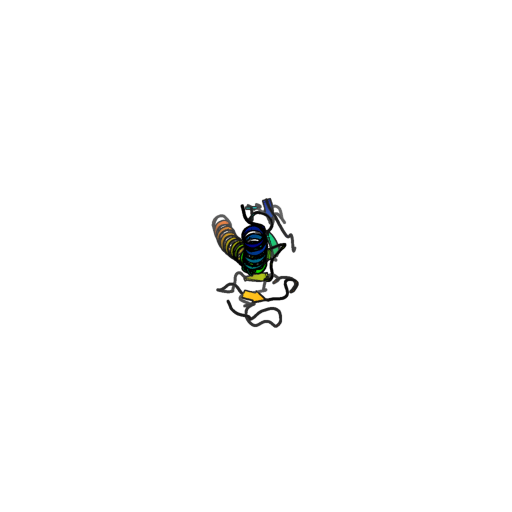 N . THR A 1 100 ? -17.667 -16.019 -8.829 1.00 60.71 100 THR B N 1
ATOM 559 C CA . THR A 1 100 ? -16.388 -16.623 -9.198 1.00 60.71 100 THR B CA 1
ATOM 560 C C . THR A 1 100 ? -16.511 -17.767 -10.200 1.00 60.71 100 THR B C 1
ATOM 561 O O . THR A 1 100 ? -15.823 -18.783 -10.067 1.00 60.71 100 THR B O 1
ATOM 565 N N . ALA A 1 101 ? -17.373 -17.620 -11.202 1.00 58.89 101 ALA B N 1
ATOM 566 C CA . ALA A 1 101 ? -17.629 -18.675 -12.173 1.00 58.89 101 ALA B CA 1
ATOM 567 C C . ALA A 1 101 ? -17.019 -18.297 -13.513 1.00 58.89 101 ALA B C 1
ATOM 568 O O . ALA A 1 101 ? -17.428 -17.309 -14.131 1.00 58.89 101 ALA B O 1
ATOM 570 N N . THR A 1 102 ? -16.046 -19.085 -13.959 1.00 59.45 102 THR B N 1
ATOM 571 C CA . THR A 1 102 ? -15.383 -18.851 -15.231 1.00 59.45 102 THR B CA 1
ATOM 572 C C . THR A 1 102 ? -16.289 -19.266 -16.381 1.00 59.45 102 THR B C 1
ATOM 573 O O . THR A 1 102 ? -17.030 -20.248 -16.281 1.00 59.45 102 THR B O 1
ATOM 577 N N . ILE A 1 103 ? -16.228 -18.506 -17.477 1.00 57.72 103 ILE B N 1
ATOM 578 C CA . ILE A 1 103 ? -16.980 -18.853 -18.680 1.00 57.72 103 ILE B CA 1
ATOM 579 C C . ILE A 1 103 ? -16.117 -19.520 -19.739 1.00 57.72 103 ILE B C 1
ATOM 580 O O . ILE A 1 103 ? -16.659 -20.037 -20.728 1.00 57.72 103 ILE B O 1
ATOM 585 N N . GLY A 1 104 ? -14.798 -19.538 -19.565 1.00 60.50 104 GLY B N 1
ATOM 586 C CA . GLY A 1 104 ? -13.926 -20.181 -20.526 1.00 60.50 104 GLY B CA 1
ATOM 587 C C . GLY A 1 104 ? -13.840 -21.676 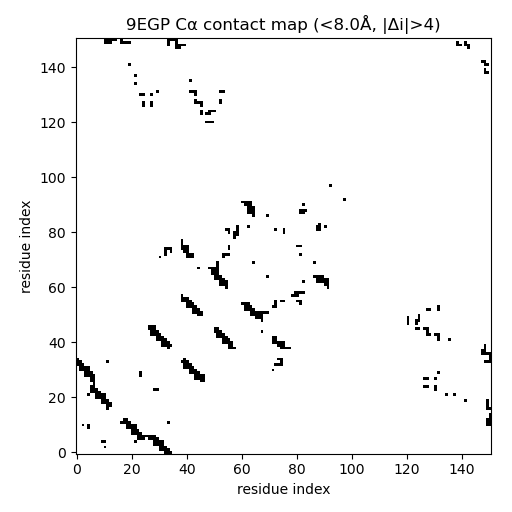-20.307 1.00 60.50 104 GLY B C 1
ATOM 588 O O . GLY A 1 104 ? -13.145 -22.143 -19.400 1.00 60.50 104 GLY B O 1
ATOM 589 N N . GLY A 1 105 ? -14.540 -22.436 -21.142 1.00 63.17 105 GLY B N 1
ATOM 590 C CA . GLY A 1 105 ? -14.631 -23.871 -20.972 1.00 63.17 105 GLY B CA 1
ATOM 591 C C . GLY A 1 105 ? -16.018 -24.379 -21.299 1.00 63.17 105 GLY B C 1
ATOM 592 O O . GLY A 1 105 ? -16.229 -25.583 -21.467 1.00 63.17 105 GLY B O 1
ATOM 593 N N . SER A 1 106 ? -16.974 -23.459 -21.396 1.00 65.35 106 SER B N 1
ATOM 594 C CA . SER A 1 106 ? -18.349 -23.819 -21.696 1.00 65.35 106 SER B CA 1
ATOM 595 C C . SER A 1 106 ? -18.481 -24.260 -23.153 1.00 65.35 106 SER B C 1
ATOM 596 O O . SER A 1 106 ? -17.569 -24.100 -23.969 1.00 65.35 106 SER B O 1
ATOM 599 N N . THR A 1 107 ? -19.643 -24.834 -23.471 1.00 66.70 107 THR B N 1
ATOM 600 C CA . THR A 1 107 ? -19.880 -25.331 -24.823 1.00 66.70 107 THR B CA 1
ATOM 601 C C . THR A 1 107 ? -19.880 -24.198 -25.843 1.00 66.70 107 THR B C 1
ATOM 602 O O . THR A 1 107 ? -19.307 -24.333 -26.930 1.00 66.70 107 THR B O 1
ATOM 606 N N . ASN A 1 108 ? -20.510 -23.074 -25.512 1.00 65.01 108 ASN B N 1
ATOM 607 C CA . ASN A 1 108 ? -20.594 -21.937 -26.420 1.00 65.01 108 ASN B CA 1
ATOM 608 C C . ASN A 1 108 ? -19.293 -21.153 -26.508 1.00 65.01 108 ASN B C 1
ATOM 609 O O . ASN A 1 108 ? -19.251 -20.123 -27.188 1.00 65.01 108 ASN B O 1
ATOM 614 N N . TRP A 1 109 ? -18.238 -21.623 -25.855 1.00 60.48 109 TRP B N 1
ATOM 615 C CA . TRP A 1 109 ? -16.974 -20.907 -25.729 1.00 60.48 109 TRP B CA 1
ATOM 616 C C . TRP A 1 109 ? -15.866 -21.953 -25.681 1.00 60.48 109 TRP B C 1
ATOM 617 O O . TRP A 1 109 ? -16.037 -23.066 -26.188 1.00 60.48 109 TRP B O 1
ATOM 628 N N . LYS A 1 110 ? -14.718 -21.570 -25.123 1.00 61.97 110 LYS B N 1
ATOM 629 C CA . LYS A 1 110 ? -13.486 -22.330 -24.864 1.00 61.97 110 LYS B CA 1
ATOM 630 C C . LYS A 1 110 ? -12.577 -22.386 -26.084 1.00 61.97 110 LYS B C 1
ATOM 631 O O . LYS A 1 110 ? -11.487 -22.965 -25.991 1.00 61.97 110 LYS B O 1
ATOM 637 N N . ASN A 1 111 ? -12.960 -21.791 -27.209 1.00 60.48 111 ASN B N 1
ATOM 638 C CA . ASN A 1 111 ? -11.994 -21.584 -28.277 1.00 60.48 111 ASN B CA 1
ATOM 639 C C . ASN A 1 111 ? -11.059 -20.465 -27.842 1.00 60.48 111 ASN B C 1
ATOM 640 O O . ASN A 1 111 ? -11.191 -19.325 -28.297 1.00 60.48 111 ASN B O 1
ATOM 645 N N . ALA A 1 112 ? -10.126 -20.786 -26.948 1.00 58.91 112 ALA B N 1
ATOM 646 C CA . ALA A 1 112 ? -9.340 -19.769 -26.265 1.00 58.91 112 ALA B CA 1
ATOM 647 C C . ALA A 1 112 ? -8.524 -18.946 -27.253 1.00 58.91 112 ALA B C 1
ATOM 648 O O . ALA A 1 112 ? -7.987 -19.461 -28.237 1.00 58.91 112 ALA B O 1
ATOM 650 N N . LEU A 1 113 ? -8.439 -17.650 -26.977 1.00 56.19 113 LEU B N 1
ATOM 651 C CA . LEU A 1 113 ? -7.719 -16.722 -27.834 1.00 56.19 113 LEU B CA 1
ATOM 652 C C . LEU A 1 113 ? -6.225 -17.019 -27.843 1.00 56.19 113 LEU B C 1
ATOM 653 O O . LEU A 1 113 ? -5.548 -16.808 -28.848 1.00 56.19 113 LEU B O 1
ATOM 658 N N . PHE B 2 11 ? 2.176 1.461 -85.777 1.00 57.29 11 PHE A N 1
ATOM 659 C CA . PHE B 2 11 ? 1.722 1.940 -87.076 1.00 57.29 11 PHE A CA 1
ATOM 660 C C . PHE B 2 11 ? 1.513 0.776 -88.038 1.00 57.29 11 PHE A C 1
ATOM 661 O O . PHE B 2 11 ? 1.204 0.974 -89.212 1.00 57.29 11 PHE A O 1
ATOM 669 N N . THR B 2 12 ? 1.686 -0.438 -87.526 1.00 56.34 12 THR A N 1
ATOM 670 C CA . THR B 2 12 ? 1.483 -1.661 -88.287 1.00 56.34 12 THR A CA 1
ATOM 671 C C . THR B 2 12 ? 0.378 -2.479 -87.636 1.00 56.34 12 THR A C 1
ATOM 672 O O . THR B 2 12 ? 0.310 -2.577 -86.408 1.00 56.34 12 THR A O 1
ATOM 676 N N . LEU B 2 13 ? -0.485 -3.066 -88.468 1.00 52.75 13 LEU A N 1
ATOM 677 C CA . LEU B 2 13 ? -1.631 -3.808 -87.951 1.00 52.75 13 LEU A CA 1
ATOM 678 C C . LEU B 2 13 ? -1.210 -5.005 -87.110 1.00 52.75 13 LEU A C 1
ATOM 679 O O . LEU B 2 13 ? -1.994 -5.486 -86.286 1.00 52.75 13 LEU A O 1
ATOM 684 N N . ILE B 2 14 ? 0.010 -5.503 -87.305 1.00 52.57 14 ILE A N 1
ATOM 685 C CA . ILE B 2 14 ? 0.516 -6.570 -86.450 1.00 52.57 14 ILE A CA 1
ATOM 686 C C . ILE B 2 14 ? 0.814 -6.044 -85.048 1.00 52.57 14 ILE A C 1
ATOM 687 O O . ILE B 2 14 ? 0.468 -6.678 -84.039 1.00 52.57 14 ILE A O 1
ATOM 692 N N . GLU B 2 15 ? 1.440 -4.867 -84.961 1.00 54.50 15 GLU A N 1
ATOM 693 C CA . GLU B 2 15 ? 1.828 -4.319 -83.667 1.00 54.50 15 GLU A CA 1
ATOM 694 C C . GLU B 2 15 ? 0.612 -4.017 -82.802 1.00 54.50 15 GLU A C 1
ATOM 695 O O . GLU B 2 15 ? 0.624 -4.268 -81.593 1.00 54.50 15 GLU A O 1
ATOM 701 N N . LEU B 2 16 ? -0.447 -3.469 -83.401 1.00 52.29 16 LEU A N 1
ATOM 702 C CA . LEU B 2 16 ? -1.644 -3.147 -82.630 1.00 52.29 16 LEU A CA 1
ATOM 703 C C . LEU B 2 16 ? -2.317 -4.408 -82.103 1.00 52.29 16 LEU A C 1
ATOM 704 O O . LEU B 2 16 ? -2.823 -4.429 -80.975 1.00 52.29 16 LEU A O 1
ATOM 709 N N . LEU B 2 17 ? -2.335 -5.471 -82.908 1.00 50.83 17 LEU A N 1
ATOM 710 C CA . LEU B 2 17 ? -2.893 -6.737 -82.447 1.00 50.83 17 LEU A CA 1
ATOM 711 C C . LEU B 2 17 ? -2.080 -7.308 -81.292 1.00 50.83 17 LEU A C 1
ATOM 712 O O . LEU B 2 17 ? -2.643 -7.827 -80.319 1.00 50.83 17 LEU A O 1
ATOM 717 N N . ILE B 2 18 ? -0.751 -7.212 -81.376 1.00 50.02 18 ILE A N 1
ATOM 718 C CA . ILE B 2 18 ? 0.080 -7.673 -80.266 1.00 50.02 18 ILE A CA 1
ATOM 719 C C . ILE B 2 18 ? -0.175 -6.826 -79.023 1.00 50.02 18 ILE A C 1
ATOM 720 O O . ILE B 2 18 ? -0.186 -7.336 -77.895 1.00 50.02 18 ILE A O 1
ATOM 725 N N . VAL B 2 19 ? -0.393 -5.522 -79.210 1.00 49.33 19 VAL A N 1
ATOM 726 C CA . VAL B 2 19 ? -0.716 -4.645 -78.086 1.00 49.33 19 VAL A CA 1
ATOM 727 C C . VAL B 2 19 ? -2.014 -5.085 -77.425 1.00 49.33 19 VAL A C 1
ATOM 728 O O . VAL B 2 19 ? -2.117 -5.133 -76.193 1.00 49.33 19 VAL A O 1
ATOM 732 N N . VAL B 2 20 ? -3.028 -5.400 -78.232 1.00 47.59 20 VAL A N 1
ATOM 733 C CA . VAL B 2 20 ? -4.301 -5.863 -77.683 1.00 47.59 20 VAL A CA 1
ATOM 734 C C . VAL B 2 20 ? -4.105 -7.160 -76.910 1.00 47.59 20 VAL A C 1
ATOM 735 O O . VAL B 2 20 ? -4.666 -7.345 -75.821 1.00 47.59 20 VAL A O 1
ATOM 739 N N . ALA B 2 21 ? -3.304 -8.077 -77.457 1.00 47.41 21 ALA A N 1
ATOM 740 C CA . ALA B 2 21 ? -3.052 -9.338 -76.765 1.00 47.41 21 ALA A CA 1
ATOM 741 C C . ALA B 2 21 ? -2.362 -9.109 -75.425 1.00 47.41 21 ALA A C 1
ATOM 742 O O . ALA B 2 21 ? -2.728 -9.723 -74.416 1.00 47.41 21 ALA A O 1
ATOM 744 N N . ILE B 2 22 ? -1.369 -8.219 -75.391 1.00 46.71 22 ILE A N 1
ATOM 745 C CA . ILE B 2 22 ? -0.644 -7.973 -74.147 1.00 46.71 22 ILE A CA 1
ATOM 746 C C . ILE B 2 22 ? -1.545 -7.280 -73.130 1.00 46.71 22 ILE A C 1
ATOM 747 O O . ILE B 2 22 ? -1.472 -7.556 -71.927 1.00 46.71 22 ILE A O 1
ATOM 752 N N . ILE B 2 23 ? -2.410 -6.373 -73.591 1.00 47.42 23 ILE A N 1
ATOM 753 C CA . ILE B 2 23 ? -3.358 -5.727 -72.687 1.00 47.42 23 ILE A CA 1
ATOM 754 C C . ILE B 2 23 ? -4.300 -6.759 -72.083 1.00 47.42 23 ILE A C 1
ATOM 755 O O . ILE B 2 23 ? -4.571 -6.745 -70.875 1.00 47.42 23 ILE A O 1
ATOM 760 N N . GLY B 2 24 ? -4.810 -7.674 -72.911 1.00 48.34 24 GLY A N 1
ATOM 761 C CA . GLY B 2 24 ? -5.661 -8.732 -72.390 1.00 48.34 24 GLY A CA 1
ATOM 762 C C . GLY B 2 24 ? -4.935 -9.629 -71.406 1.00 48.34 24 GLY A C 1
ATOM 763 O O . GLY B 2 24 ? -5.525 -10.110 -70.437 1.00 48.34 24 GLY A O 1
ATOM 764 N N . ILE B 2 25 ? -3.647 -9.873 -71.649 1.00 48.68 25 ILE A N 1
ATOM 765 C CA . ILE B 2 25 ? -2.855 -10.676 -70.724 1.00 48.68 25 ILE A CA 1
ATOM 766 C C . ILE B 2 25 ? -2.702 -9.959 -69.387 1.00 48.68 25 ILE A C 1
ATOM 767 O O . ILE B 2 25 ? -2.844 -10.566 -68.320 1.00 48.68 25 ILE A O 1
ATOM 772 N N . LEU B 2 26 ? -2.415 -8.656 -69.426 1.00 48.60 26 LEU A N 1
ATOM 773 C CA . LEU B 2 26 ? -2.133 -7.914 -68.201 1.00 48.60 26 LEU A CA 1
ATOM 774 C C . LEU B 2 26 ? -3.394 -7.629 -67.396 1.00 48.60 26 LEU A C 1
ATOM 775 O O . LEU B 2 26 ? -3.326 -7.512 -66.169 1.00 48.60 26 LEU A O 1
ATOM 780 N N . ALA B 2 27 ? -4.544 -7.504 -68.057 1.00 50.83 27 ALA A N 1
ATOM 781 C CA . ALA B 2 27 ? -5.768 -7.171 -67.338 1.00 50.83 27 ALA A CA 1
ATOM 782 C C . ALA B 2 27 ? -6.368 -8.360 -66.601 1.00 50.83 27 ALA A C 1
ATOM 783 O O . ALA B 2 27 ? -7.324 -8.173 -65.841 1.00 50.83 27 ALA A O 1
ATOM 785 N N . ALA B 2 28 ? -5.839 -9.564 -66.800 1.00 51.89 28 ALA A N 1
ATOM 786 C CA . ALA B 2 28 ? -6.358 -10.770 -66.171 1.00 51.89 28 ALA A CA 1
ATOM 787 C C . ALA B 2 28 ? -5.615 -11.137 -64.894 1.00 51.89 28 ALA A C 1
ATOM 788 O O . ALA B 2 28 ? -5.809 -12.239 -64.373 1.00 51.89 28 ALA A O 1
ATOM 790 N N . ILE B 2 29 ? -4.763 -10.245 -64.387 1.00 52.06 29 ILE A N 1
ATOM 791 C CA . ILE B 2 29 ? -3.971 -10.538 -63.199 1.00 52.06 29 ILE A CA 1
ATOM 792 C C . ILE B 2 29 ? -4.891 -10.759 -62.007 1.00 52.06 29 ILE A C 1
ATOM 793 O O . ILE B 2 29 ? -5.850 -10.007 -61.792 1.00 52.06 29 ILE A O 1
ATOM 798 N N . ALA B 2 30 ? -4.603 -11.797 -61.224 1.00 52.76 30 ALA A N 1
ATOM 799 C CA . ALA B 2 30 ? -5.419 -12.118 -60.061 1.00 52.76 30 ALA A CA 1
ATOM 800 C C . ALA B 2 30 ? -5.082 -11.181 -58.909 1.00 52.76 30 ALA A C 1
ATOM 801 O O . ALA B 2 30 ? -4.014 -11.292 -58.299 1.00 52.76 30 ALA A O 1
ATOM 803 N N . ILE B 2 31 ? -5.994 -10.262 -58.609 1.00 54.85 31 ILE A N 1
ATOM 804 C CA . ILE B 2 31 ? -5.839 -9.333 -57.492 1.00 54.85 31 ILE A CA 1
ATOM 805 C C . ILE B 2 31 ? -6.008 -10.108 -56.190 1.00 54.85 31 ILE A C 1
ATOM 806 O O . ILE B 2 31 ? -6.666 -11.158 -56.182 1.00 54.85 31 ILE A O 1
ATOM 811 N N . PRO B 2 32 ? -5.434 -9.651 -55.079 1.00 55.91 32 PRO A N 1
ATOM 812 C CA . PRO B 2 32 ? -5.583 -10.392 -53.822 1.00 55.91 32 PRO A CA 1
ATOM 813 C C . PRO B 2 32 ? -7.007 -10.324 -53.296 1.00 55.91 32 PRO A C 1
ATOM 814 O O . PRO B 2 32 ? -7.774 -9.415 -53.622 1.00 55.91 32 PRO A O 1
ATOM 818 N N . GLN B 2 33 ? -7.356 -11.312 -52.476 1.00 55.12 33 GLN A N 1
ATOM 819 C CA . GLN B 2 33 ? -8.651 -11.313 -51.812 1.00 55.12 33 GLN A CA 1
ATOM 820 C C . GLN B 2 33 ? -8.742 -10.130 -50.857 1.00 55.12 33 GLN A C 1
ATOM 821 O O . GLN B 2 33 ? -7.806 -9.862 -50.099 1.00 55.12 33 GLN A O 1
ATOM 827 N N . PHE B 2 34 ? -9.867 -9.416 -50.895 1.00 55.68 34 PHE A N 1
ATOM 828 C CA . PHE B 2 34 ? -10.039 -8.220 -50.083 1.00 55.68 34 PHE A CA 1
ATOM 829 C C . PHE B 2 34 ? -11.083 -8.358 -48.987 1.00 55.68 34 PHE A C 1
ATOM 830 O O . PHE B 2 34 ? -10.981 -7.661 -47.970 1.00 55.68 34 PHE A O 1
ATOM 838 N N . ALA B 2 35 ? -12.080 -9.227 -49.166 1.00 58.02 35 ALA A N 1
ATOM 839 C CA . ALA B 2 35 ? -13.106 -9.400 -48.144 1.00 58.02 35 ALA A CA 1
ATOM 840 C C . ALA B 2 35 ? -12.489 -9.838 -46.822 1.00 58.02 35 ALA A C 1
ATOM 841 O O . ALA B 2 35 ? -12.763 -9.248 -45.770 1.00 58.02 35 ALA A O 1
ATOM 843 N N . ALA B 2 36 ? -11.633 -10.861 -46.861 1.00 57.27 36 ALA A N 1
ATOM 844 C CA . ALA B 2 36 ? -10.955 -11.301 -45.647 1.00 57.27 36 ALA A CA 1
ATOM 845 C C . ALA B 2 36 ? -10.041 -10.216 -45.097 1.00 57.27 36 ALA A C 1
ATOM 846 O O . ALA B 2 36 ? -9.911 -10.072 -43.874 1.00 57.27 36 ALA A O 1
ATOM 848 N N . TYR B 2 37 ? -9.405 -9.443 -45.980 1.00 54.85 37 TYR A N 1
ATOM 849 C CA . TYR B 2 37 ? -8.508 -8.387 -45.525 1.00 54.85 37 TYR A CA 1
ATOM 850 C C . TYR B 2 37 ? -9.262 -7.356 -44.699 1.00 54.85 37 TYR A C 1
ATOM 851 O O . TYR B 2 37 ? -8.775 -6.905 -43.657 1.00 54.85 37 TYR A O 1
ATOM 860 N N . ARG B 2 38 ? -10.456 -6.971 -45.150 1.00 55.28 38 ARG A N 1
ATOM 861 C CA . ARG B 2 38 ? -11.273 -6.038 -44.382 1.00 55.28 38 ARG A CA 1
ATOM 862 C C . ARG B 2 38 ? -11.864 -6.686 -43.134 1.00 55.28 38 ARG A C 1
ATOM 863 O O . ARG B 2 38 ? -12.020 -6.018 -42.101 1.00 55.28 38 ARG A O 1
ATOM 871 N N . GLN B 2 39 ? -12.199 -7.977 -43.210 1.00 54.75 39 GLN A N 1
ATOM 872 C CA . GLN B 2 39 ? -12.719 -8.675 -42.039 1.00 54.75 39 GLN A CA 1
ATOM 873 C C . GLN B 2 39 ? -11.683 -8.722 -40.923 1.00 54.75 39 GLN A C 1
ATOM 874 O O . GLN B 2 39 ? -12.036 -8.713 -39.738 1.00 54.75 39 GLN A O 1
ATOM 880 N N . LYS B 2 40 ? -10.399 -8.772 -41.285 1.00 54.75 40 LYS A N 1
ATOM 881 C CA . LYS B 2 40 ? -9.347 -8.684 -40.275 1.00 54.75 40 LYS A CA 1
ATOM 882 C C . LYS B 2 40 ? -9.458 -7.392 -39.476 1.00 54.75 40 LYS A C 1
ATOM 883 O O . LYS B 2 40 ? -9.422 -7.409 -38.238 1.00 54.75 40 LYS A O 1
ATOM 889 N N . ALA B 2 41 ? -9.591 -6.260 -40.171 1.00 53.12 41 ALA A N 1
ATOM 890 C CA . ALA B 2 41 ? -9.712 -4.979 -39.487 1.00 53.12 41 ALA A CA 1
ATOM 891 C C . ALA B 2 41 ? -10.983 -4.919 -38.651 1.00 53.12 41 ALA A C 1
ATOM 892 O O . ALA B 2 41 ? -10.980 -4.376 -37.541 1.00 53.12 41 ALA A O 1
ATOM 894 N N . PHE B 2 42 ? -12.082 -5.469 -39.172 1.00 54.10 42 PHE A N 1
ATOM 895 C CA . PHE B 2 42 ? -13.325 -5.476 -38.403 1.00 54.10 42 PHE A CA 1
ATOM 896 C C . PHE B 2 42 ? -13.165 -6.254 -37.099 1.00 54.10 42 PHE A C 1
ATOM 897 O O . PHE B 2 42 ? -13.587 -5.793 -36.027 1.00 54.10 42 PHE A O 1
ATOM 905 N N . ASN B 2 43 ? -12.547 -7.436 -37.168 1.00 55.02 43 ASN A N 1
ATOM 906 C CA . ASN B 2 43 ? -12.339 -8.233 -35.964 1.00 55.02 43 ASN A CA 1
ATOM 907 C C . ASN B 2 43 ? -11.406 -7.528 -34.986 1.00 55.02 43 ASN A C 1
ATOM 908 O O . ASN B 2 43 ? -11.617 -7.581 -33.768 1.00 55.02 43 ASN A O 1
ATOM 913 N N . SER B 2 44 ? -10.362 -6.871 -35.497 1.00 53.89 44 SER A N 1
ATOM 914 C CA . SER B 2 44 ? -9.472 -6.123 -34.614 1.00 53.89 44 SER A CA 1
ATOM 915 C C . SER B 2 44 ? -10.217 -4.993 -33.914 1.00 53.89 44 SER A C 1
ATOM 916 O O . SER B 2 44 ? -9.981 -4.718 -32.729 1.00 53.89 44 SER A O 1
ATOM 919 N N . ALA B 2 45 ? -11.118 -4.322 -34.636 1.00 53.37 45 ALA A N 1
ATOM 920 C CA . ALA B 2 45 ? -11.932 -3.279 -34.022 1.00 53.37 45 ALA A CA 1
ATOM 921 C C . ALA B 2 45 ? -12.806 -3.847 -32.914 1.00 53.37 45 ALA A C 1
ATOM 922 O O . ALA B 2 45 ? -12.933 -3.245 -31.840 1.00 53.37 45 ALA A O 1
ATOM 924 N N . ALA B 2 46 ? -13.413 -5.010 -33.156 1.00 51.83 46 ALA A N 1
ATOM 925 C CA . ALA B 2 46 ? -14.219 -5.650 -32.118 1.00 51.83 46 ALA A CA 1
ATOM 926 C C . ALA B 2 46 ? -13.378 -5.976 -30.888 1.00 51.83 46 ALA A C 1
ATOM 927 O O . ALA B 2 46 ? -13.808 -5.755 -29.746 1.00 51.83 46 ALA A O 1
ATOM 929 N N . GLU B 2 47 ? -12.169 -6.493 -31.108 1.00 52.97 47 GLU A N 1
ATOM 930 C CA . GLU B 2 47 ? -11.272 -6.833 -30.007 1.00 52.97 47 GLU A CA 1
ATOM 931 C C . GLU B 2 47 ? -10.934 -5.605 -29.170 1.00 52.97 47 GLU A C 1
ATOM 932 O O . GLU B 2 47 ? -11.024 -5.627 -27.932 1.00 52.97 47 GLU A O 1
ATOM 938 N N . SER B 2 48 ? -10.528 -4.523 -29.838 1.00 51.70 48 SER A N 1
ATOM 939 C CA . SER B 2 48 ? -10.166 -3.304 -29.124 1.00 51.70 48 SER A CA 1
ATOM 940 C C . SER B 2 48 ? -11.357 -2.738 -28.363 1.00 51.70 48 SER A C 1
ATOM 941 O O . SER B 2 48 ? -11.209 -2.257 -27.232 1.00 51.70 48 SER A O 1
ATOM 944 N N . ASP B 2 49 ? -12.547 -2.782 -28.968 1.00 51.86 49 ASP A N 1
ATOM 945 C CA . ASP B 2 49 ? -13.737 -2.297 -28.280 1.00 51.86 49 ASP A CA 1
ATOM 946 C C . ASP B 2 49 ? -14.010 -3.101 -27.016 1.00 51.86 49 ASP A C 1
ATOM 947 O O . ASP B 2 49 ? -14.341 -2.529 -25.970 1.00 51.86 49 ASP A O 1
ATOM 952 N N . LEU B 2 50 ? -13.876 -4.428 -27.087 1.00 48.42 50 LEU A N 1
ATOM 953 C CA . LEU B 2 50 ? -14.100 -5.241 -25.893 1.00 48.42 50 LEU A CA 1
ATOM 954 C C . LEU B 2 50 ? -13.092 -4.910 -24.798 1.00 48.42 50 LEU A C 1
ATOM 955 O O . LEU B 2 50 ? -13.458 -4.792 -23.619 1.00 48.42 50 LEU A O 1
ATOM 960 N N . LYS B 2 51 ? -11.816 -4.766 -25.164 1.00 48.46 51 LYS A N 1
ATOM 961 C CA . LYS B 2 51 ? -10.806 -4.459 -24.152 1.00 48.46 51 LYS A CA 1
ATOM 962 C C . LYS B 2 51 ? -11.074 -3.107 -23.498 1.00 48.46 51 LYS A C 1
ATOM 963 O O . LYS B 2 51 ? -10.985 -2.966 -22.267 1.00 48.46 51 LYS A O 1
ATOM 969 N N . ASN B 2 52 ? -11.423 -2.104 -24.304 1.00 49.39 52 ASN A N 1
ATOM 970 C CA . ASN B 2 52 ? -11.717 -0.788 -23.751 1.00 49.39 52 ASN A CA 1
ATOM 971 C C . ASN B 2 52 ? -12.963 -0.822 -22.875 1.00 49.39 52 ASN A C 1
ATOM 972 O O . ASN B 2 52 ? -13.037 -0.109 -21.868 1.00 49.39 52 ASN A O 1
ATOM 977 N N . THR B 2 53 ? -13.953 -1.641 -23.238 1.00 47.05 53 THR A N 1
ATOM 978 C CA . THR B 2 53 ? -15.138 -1.775 -22.396 1.00 47.05 53 THR A CA 1
ATOM 979 C C . THR B 2 53 ? -14.786 -2.378 -21.045 1.00 47.05 53 THR A C 1
ATOM 980 O O . THR B 2 53 ? -15.302 -1.942 -20.008 1.00 47.05 53 THR A O 1
ATOM 984 N N . LYS B 2 54 ? -13.913 -3.389 -21.035 1.00 46.26 54 LYS A N 1
ATOM 985 C CA . LYS B 2 54 ? -13.469 -3.951 -19.762 1.00 46.26 54 LYS A CA 1
ATOM 986 C C . LYS B 2 54 ? -12.777 -2.895 -18.911 1.00 46.26 54 LYS A C 1
ATOM 987 O O . LYS B 2 54 ? -13.037 -2.782 -17.701 1.00 46.26 54 LYS A O 1
ATOM 993 N N . THR B 2 55 ? -11.897 -2.104 -19.529 1.00 48.66 55 THR A N 1
ATOM 994 C CA . THR B 2 55 ? -11.196 -1.070 -18.773 1.00 48.66 55 THR A CA 1
ATOM 995 C C . THR B 2 55 ? -12.170 -0.036 -18.215 1.00 48.66 55 THR A C 1
ATOM 996 O O . THR B 2 55 ? -12.042 0.387 -17.060 1.00 48.66 55 THR A O 1
ATOM 1000 N N . ASN B 2 56 ? -13.158 0.374 -19.014 1.00 48.85 56 ASN A N 1
ATOM 1001 C CA . ASN B 2 56 ? -14.134 1.355 -18.543 1.00 48.85 56 ASN A CA 1
ATOM 1002 C C . ASN B 2 56 ? -14.973 0.805 -17.395 1.00 48.85 56 ASN A C 1
ATOM 1003 O O . ASN B 2 56 ? -15.288 1.531 -16.443 1.00 48.85 56 ASN A O 1
ATOM 1008 N N . LEU B 2 57 ? -15.370 -0.467 -17.479 1.00 47.41 57 LEU A N 1
ATOM 1009 C CA . LEU B 2 57 ? -16.152 -1.057 -16.398 1.00 47.41 57 LEU A CA 1
ATOM 1010 C C . LEU B 2 57 ? -15.352 -1.104 -15.104 1.00 47.41 57 LEU A C 1
ATOM 1011 O O . LEU B 2 57 ? -15.870 -0.779 -14.026 1.00 47.41 57 LEU A O 1
ATOM 1016 N N . GLU B 2 58 ? -14.079 -1.492 -15.190 1.00 50.29 58 GLU A N 1
ATOM 1017 C CA . GLU B 2 58 ? -13.265 -1.499 -13.980 1.00 50.29 58 GLU A CA 1
ATOM 1018 C C . GLU B 2 58 ? -13.002 -0.086 -13.475 1.00 50.29 58 GLU A C 1
ATOM 1019 O O . GLU B 2 58 ? -12.790 0.110 -12.274 1.00 50.29 58 GLU A O 1
ATOM 1025 N N . SER B 2 59 ? -13.004 0.905 -14.369 1.00 50.27 59 SER A N 1
ATOM 1026 C CA . SER B 2 59 ? -12.927 2.293 -13.926 1.00 50.27 59 SER A CA 1
ATOM 1027 C C . SER B 2 59 ? -14.160 2.685 -13.128 1.00 50.27 59 SER A C 1
ATOM 1028 O O . SER B 2 59 ? -14.052 3.324 -12.076 1.00 50.27 59 SER A O 1
ATOM 1031 N N . TYR B 2 60 ? -15.342 2.321 -13.626 1.00 51.17 60 TYR A N 1
ATOM 1032 C CA . TYR B 2 60 ? -16.573 2.632 -12.907 1.00 51.17 60 TYR A CA 1
ATOM 1033 C C . TYR B 2 60 ? -16.568 1.960 -11.541 1.00 51.17 60 TYR A C 1
ATOM 1034 O O . TYR B 2 60 ? -16.988 2.556 -10.543 1.00 51.17 60 TYR A O 1
ATOM 1043 N N . TYR B 2 61 ? -16.057 0.733 -11.470 1.00 51.00 61 TYR A N 1
ATOM 1044 C CA . TYR B 2 61 ? -16.013 0.030 -10.190 1.00 51.00 61 TYR A CA 1
ATOM 1045 C C . TYR B 2 61 ? -15.129 0.718 -9.151 1.00 51.00 61 TYR A C 1
ATOM 1046 O O . TYR B 2 61 ? -14.995 0.194 -8.041 1.00 51.00 61 TYR A O 1
ATOM 1055 N N . SER B 2 62 ? -14.527 1.865 -9.465 1.00 52.58 62 SER A N 1
ATOM 1056 C CA . SER B 2 62 ? -13.693 2.569 -8.498 1.00 52.58 62 SER A CA 1
ATOM 1057 C C . SER B 2 62 ? -14.458 3.668 -7.765 1.00 52.58 62 SER A C 1
ATOM 1058 O O . SER B 2 62 ? -14.354 3.779 -6.540 1.00 52.58 62 SER A O 1
ATOM 1061 N N . GLU B 2 63 ? -15.219 4.493 -8.493 1.00 55.05 63 GLU A N 1
ATOM 1062 C CA . GLU B 2 63 ? -16.018 5.521 -7.830 1.00 55.05 63 GLU A CA 1
ATOM 1063 C C . GLU B 2 63 ? -17.017 4.903 -6.863 1.00 55.05 63 GLU A C 1
ATOM 1064 O O . GLU B 2 63 ? -17.108 5.319 -5.702 1.00 55.05 63 GLU A O 1
ATOM 1070 N N . HIS B 2 64 ? -17.769 3.912 -7.320 1.00 54.03 64 HIS A N 1
ATOM 1071 C CA . HIS B 2 64 ? -18.721 3.184 -6.502 1.00 54.03 64 HIS A CA 1
ATOM 1072 C C . HIS B 2 64 ? -18.167 1.792 -6.219 1.00 54.03 64 HIS A C 1
ATOM 1073 O O . HIS B 2 64 ? -17.026 1.472 -6.569 1.00 54.03 64 HIS A O 1
ATOM 1080 N N . GLN B 2 65 ? -18.976 0.956 -5.574 1.00 54.74 65 GLN A N 1
ATOM 1081 C CA . GLN B 2 65 ? -18.564 -0.396 -5.225 1.00 54.74 65 GLN A CA 1
ATOM 1082 C C . GLN B 2 65 ? -19.462 -1.442 -5.876 1.00 54.74 65 GLN A C 1
ATOM 1083 O O . GLN B 2 65 ? -19.722 -2.496 -5.294 1.00 54.74 65 GLN A O 1
ATOM 1089 N N . PHE B 2 66 ? -19.941 -1.162 -7.085 1.00 54.68 66 PHE A N 1
ATOM 1090 C CA . PHE B 2 66 ? -20.732 -2.133 -7.825 1.00 54.68 66 PHE A CA 1
ATOM 1091 C C . PHE B 2 66 ? -20.658 -1.807 -9.308 1.00 54.68 66 PHE A C 1
ATOM 1092 O O . PHE B 2 66 ? -20.565 -0.641 -9.698 1.00 54.68 66 PHE A O 1
ATOM 1100 N N . TYR B 2 67 ? -20.702 -2.854 -10.126 1.00 50.59 67 TYR A N 1
ATOM 1101 C CA . TYR B 2 67 ? -20.743 -2.695 -11.566 1.00 50.59 67 TYR A CA 1
ATOM 1102 C C . TYR B 2 67 ? -22.099 -2.127 -11.982 1.00 50.59 67 TYR A C 1
ATOM 1103 O O . TYR B 2 67 ? -23.046 -2.132 -11.192 1.00 50.59 67 TYR A O 1
ATOM 1112 N N . PRO B 2 68 ? -22.214 -1.608 -13.209 1.00 52.24 68 PRO A N 1
ATOM 1113 C CA . PRO B 2 68 ? -23.492 -1.028 -13.640 1.00 52.24 68 PRO A CA 1
ATOM 1114 C C . PRO B 2 68 ? -24.640 -2.013 -13.490 1.00 52.24 68 PRO A C 1
ATOM 1115 O O . PRO B 2 68 ? -24.464 -3.227 -13.602 1.00 52.24 68 PRO A O 1
ATOM 1119 N N . ASN B 2 69 ? -25.821 -1.465 -13.209 1.00 57.58 69 ASN A N 1
ATOM 1120 C CA . ASN B 2 69 ? -27.033 -2.241 -12.947 1.00 57.58 69 ASN A CA 1
ATOM 1121 C C . ASN B 2 69 ? -26.893 -3.058 -11.666 1.00 57.58 69 ASN A C 1
ATOM 1122 O O . ASN B 2 69 ? -25.902 -2.952 -10.945 1.00 57.58 69 ASN A O 1
#